Protein AF-A0A1D7TNN8-F1 (afdb_monomer_lite)

Secondary structure (DSSP, 8-state):
-EEEEE-S-HHHHHHHHHHHHHSSS--EEEEESSHHHHHHHGGGGGG-SEEEEE-SSTT--HHHHHHHHTT----EEEEE-TT--TTHHHHHHHTT-SEEEESS--HHHHHHHHHHHTT---TTEEESSSSEEEETTTTEEEETTEEEEPPHHHHHHHHHHHHHTTS-----

Sequence (172 aa):
MKVLFLEPDRALADTIDIFMNQLRLKMKMKKIQTEEEIFQEGSDLAVYSLFILNLKNPTDPAIMKFIRQSGSDAPILLILDKEVNTNILKTLYYLSYDDVIIKDFSPDEIAFRIYKLCHIWNDDVFCLSKEVCFDFKNALFIHQEEKTFLGKKEALFLKYLLAKSPHVVSFE

pLDDT: mean 88.7, std 8.06, range [54.59, 97.44]

InterPro domains:
  IPR001789 Signal transduction response regulator, receiver domain [PS50110] (2-118)

Radius of gyration: 18.33 Å; chains: 1; bounding box: 45×36×49 Å

Foldseek 3Di:
DEEEEADLDPVVVVVLQVVCCVDQDHYHYDYDHDLVVLVVCQLVLQVHQEYEDADPDLLDLPSVVRSVVSVHPHAYEYEAEPPDDPVCVVSNVVSPHVYYDYPPDDSVVVVVVVCVRSVVPDLQWDAPDPQWIGGLVQCWTGHNNDIDRDDNVRSVVVSVPSVQPPDDDDPD

Organism: NCBI:txid1193502

Structure (mmCIF, N/CA/C/O backbone):
data_AF-A0A1D7TNN8-F1
#
_entry.id   AF-A0A1D7TNN8-F1
#
loop_
_atom_site.group_PDB
_atom_site.id
_atom_site.type_symbol
_atom_site.label_atom_id
_atom_site.label_alt_id
_atom_site.label_comp_id
_atom_site.label_asym_id
_atom_site.label_entity_id
_atom_site.label_seq_id
_atom_site.pdbx_PDB_ins_code
_atom_site.Cartn_x
_atom_site.Cartn_y
_atom_site.Cartn_z
_atom_site.occupancy
_atom_site.B_iso_or_equiv
_atom_site.auth_seq_id
_atom_site.auth_comp_id
_atom_site.auth_asym_id
_atom_site.auth_atom_id
_atom_site.pdbx_PDB_model_num
ATOM 1 N N . MET A 1 1 ? -9.497 0.945 2.446 1.00 82.19 1 MET A N 1
ATOM 2 C CA . MET A 1 1 ? -8.386 1.798 1.953 1.00 82.19 1 MET A CA 1
ATOM 3 C C . MET A 1 1 ? -8.324 1.737 0.431 1.00 82.19 1 MET A C 1
ATOM 5 O O . MET A 1 1 ? -8.573 0.655 -0.083 1.00 82.19 1 MET A O 1
ATOM 9 N N . LYS A 1 2 ? -8.058 2.835 -0.295 1.00 91.19 2 LYS A N 1
ATOM 10 C CA . LYS A 1 2 ? -7.891 2.801 -1.765 1.00 91.19 2 LYS A CA 1
ATOM 11 C C . LYS A 1 2 ? -6.395 2.829 -2.085 1.00 91.19 2 LYS A C 1
ATOM 13 O O . LYS A 1 2 ? -5.700 3.708 -1.586 1.00 91.19 2 LYS A O 1
ATOM 18 N N . VAL A 1 3 ? -5.911 1.869 -2.862 1.00 93.81 3 VAL A N 1
ATOM 19 C CA . VAL A 1 3 ? -4.484 1.695 -3.177 1.00 93.81 3 VAL A CA 1
ATOM 20 C C . VAL A 1 3 ? -4.321 1.728 -4.685 1.00 93.81 3 VAL A C 1
ATOM 22 O O . VAL A 1 3 ? -5.086 1.058 -5.377 1.00 93.81 3 VAL A O 1
ATOM 25 N N . LEU A 1 4 ? -3.356 2.490 -5.188 1.00 96.50 4 LEU A N 1
ATOM 26 C CA . LEU A 1 4 ? -2.951 2.412 -6.589 1.00 96.50 4 LEU A CA 1
ATOM 27 C C . LEU A 1 4 ? -1.756 1.468 -6.685 1.00 96.50 4 LEU A C 1
ATOM 29 O O . LEU A 1 4 ? -0.775 1.640 -5.963 1.00 96.50 4 LEU A O 1
ATOM 33 N N . PHE A 1 5 ? -1.859 0.465 -7.550 1.00 97.25 5 PHE A N 1
ATOM 34 C CA . PHE A 1 5 ? -0.828 -0.541 -7.744 1.00 97.25 5 PHE A CA 1
ATOM 35 C C . PHE A 1 5 ? -0.409 -0.588 -9.211 1.00 97.25 5 PHE A C 1
ATOM 37 O O . PHE A 1 5 ? -1.163 -1.072 -10.053 1.00 97.25 5 PHE A O 1
ATOM 44 N N . LEU A 1 6 ? 0.784 -0.068 -9.497 1.00 97.12 6 LEU A N 1
ATOM 45 C CA . LEU A 1 6 ? 1.444 -0.199 -10.789 1.00 97.12 6 LEU A CA 1
ATOM 46 C C . LEU A 1 6 ? 2.294 -1.465 -10.789 1.00 97.12 6 LEU A C 1
ATOM 48 O O . LEU A 1 6 ? 3.326 -1.516 -10.122 1.00 97.12 6 LEU A O 1
ATOM 52 N N . GLU A 1 7 ? 1.866 -2.460 -11.557 1.00 96.44 7 GLU A N 1
ATOM 53 C CA . GLU A 1 7 ? 2.611 -3.696 -11.779 1.00 96.44 7 GLU A CA 1
ATOM 54 C C . GLU A 1 7 ? 2.357 -4.200 -13.209 1.00 96.44 7 GLU A C 1
ATOM 56 O O . GLU A 1 7 ? 1.225 -4.571 -13.538 1.00 96.44 7 GLU A O 1
ATOM 61 N N . PRO A 1 8 ? 3.392 -4.213 -14.072 1.00 95.19 8 PRO A N 1
ATOM 62 C CA . PRO A 1 8 ? 3.283 -4.756 -15.423 1.00 95.19 8 PRO A CA 1
ATOM 63 C C . PRO A 1 8 ? 2.890 -6.241 -15.459 1.00 95.19 8 PRO A C 1
ATOM 65 O O . PRO A 1 8 ? 2.192 -6.669 -16.383 1.00 95.19 8 PRO A O 1
ATOM 68 N N . ASP A 1 9 ? 3.312 -7.035 -14.467 1.00 95.38 9 ASP A N 1
ATOM 69 C CA . ASP A 1 9 ? 2.922 -8.442 -14.353 1.00 95.38 9 ASP A CA 1
ATOM 70 C C . ASP A 1 9 ? 1.505 -8.594 -13.772 1.00 95.38 9 ASP A C 1
ATOM 72 O O . ASP A 1 9 ? 1.274 -8.546 -12.561 1.00 95.38 9 ASP A O 1
ATOM 76 N N . ARG A 1 10 ? 0.538 -8.855 -14.657 1.00 95.00 10 ARG A N 1
ATOM 77 C CA . ARG A 1 10 ? -0.868 -9.068 -14.284 1.00 95.00 10 ARG A CA 1
ATOM 78 C C . ARG A 1 10 ? -1.064 -10.229 -13.312 1.00 95.00 10 ARG A C 1
ATOM 80 O O . ARG A 1 10 ? -1.908 -10.125 -12.428 1.00 95.00 10 ARG A O 1
ATOM 87 N N . ALA A 1 11 ? -0.316 -11.320 -13.467 1.00 95.19 11 ALA A N 1
ATOM 88 C CA . ALA A 1 11 ? -0.489 -12.501 -12.628 1.00 95.19 11 ALA A CA 1
ATOM 89 C C . ALA A 1 11 ? -0.043 -12.211 -11.191 1.00 95.19 11 ALA A C 1
ATOM 91 O O . ALA A 1 11 ? -0.744 -12.563 -10.237 1.00 95.19 11 ALA A O 1
ATOM 92 N N . LEU A 1 12 ? 1.080 -11.504 -11.035 1.00 94.44 12 LEU A N 1
ATOM 93 C CA . LEU A 1 12 ? 1.520 -11.006 -9.734 1.00 94.44 12 LEU A CA 1
ATOM 94 C C . LEU A 1 12 ? 0.507 -10.009 -9.160 1.00 94.44 12 LEU A C 1
ATOM 96 O O . LEU A 1 12 ? 0.105 -10.146 -8.004 1.00 94.44 12 LEU A O 1
ATOM 100 N N . ALA A 1 13 ? 0.046 -9.051 -9.970 1.00 95.56 13 ALA A N 1
ATOM 101 C CA . ALA A 1 13 ? -0.913 -8.039 -9.539 1.00 95.56 13 ALA A CA 1
ATOM 102 C C . ALA A 1 13 ? -2.220 -8.654 -9.008 1.00 95.56 13 ALA A C 1
ATOM 104 O O . ALA A 1 13 ? -2.713 -8.254 -7.953 1.00 95.56 13 ALA A O 1
ATOM 105 N N . ASP A 1 14 ? -2.755 -9.655 -9.710 1.00 95.25 14 ASP A N 1
ATOM 106 C CA . ASP A 1 14 ? -3.955 -10.390 -9.309 1.00 95.25 14 ASP A CA 1
ATOM 107 C C . ASP A 1 14 ? -3.718 -11.237 -8.055 1.00 95.25 14 ASP A C 1
ATOM 109 O O . ASP A 1 14 ? -4.564 -11.260 -7.162 1.00 95.25 14 ASP A O 1
ATOM 113 N N . THR A 1 15 ? -2.558 -11.889 -7.948 1.00 95.12 15 THR A N 1
ATOM 114 C CA . THR A 1 15 ? -2.198 -12.696 -6.772 1.00 95.12 15 THR A CA 1
ATOM 115 C C . THR A 1 15 ? -2.145 -11.842 -5.507 1.00 95.12 15 THR A C 1
ATOM 117 O O . THR A 1 15 ? -2.728 -12.214 -4.485 1.00 95.12 15 THR A O 1
ATOM 120 N N . ILE A 1 16 ? -1.496 -10.676 -5.578 1.00 94.38 16 ILE A N 1
ATOM 121 C CA . ILE A 1 16 ? -1.434 -9.735 -4.456 1.00 94.38 16 ILE A CA 1
ATOM 122 C C . ILE A 1 16 ? -2.826 -9.187 -4.137 1.00 94.38 16 ILE A C 1
ATOM 124 O O . ILE A 1 16 ? -3.214 -9.185 -2.977 1.00 94.38 16 ILE A O 1
ATOM 128 N N . ASP A 1 17 ? -3.618 -8.784 -5.131 1.00 93.75 17 ASP A N 1
ATOM 129 C CA . ASP A 1 17 ? -4.976 -8.269 -4.905 1.00 93.75 17 ASP A CA 1
ATOM 130 C C . ASP A 1 17 ? -5.890 -9.300 -4.220 1.00 93.75 17 ASP A C 1
ATOM 132 O O . ASP A 1 17 ? -6.572 -8.985 -3.240 1.00 93.75 17 ASP A O 1
ATOM 136 N N . ILE A 1 18 ? -5.852 -10.564 -4.656 1.00 91.88 18 ILE A N 1
ATOM 137 C CA . ILE A 1 18 ? -6.583 -11.661 -4.005 1.00 91.88 18 ILE A CA 1
ATOM 138 C C . ILE A 1 18 ? -6.125 -11.820 -2.554 1.00 91.88 18 ILE A C 1
ATOM 140 O O . ILE A 1 18 ? -6.963 -11.853 -1.649 1.00 91.88 18 ILE A O 1
ATOM 144 N N . PHE A 1 19 ? -4.813 -11.883 -2.321 1.00 90.56 19 PHE A N 1
ATOM 145 C CA . PHE A 1 19 ? -4.249 -12.042 -0.983 1.00 90.56 19 PHE A CA 1
ATOM 146 C C . PHE A 1 19 ? -4.640 -10.884 -0.055 1.00 90.56 19 PHE A C 1
ATOM 148 O O . PHE A 1 19 ? -5.183 -11.107 1.026 1.00 90.56 19 PHE A O 1
ATOM 155 N N . MET A 1 20 ? -4.466 -9.636 -0.495 1.00 86.69 20 MET A N 1
ATOM 156 C CA . MET A 1 20 ? -4.805 -8.450 0.296 1.00 86.69 20 MET A CA 1
ATOM 157 C C . MET A 1 20 ? -6.304 -8.388 0.625 1.00 86.69 20 MET A C 1
ATOM 159 O O . MET A 1 20 ? -6.677 -7.935 1.705 1.00 86.69 20 MET A O 1
ATOM 163 N N . ASN A 1 21 ? -7.179 -8.891 -0.252 1.00 84.19 21 ASN A N 1
ATOM 164 C CA . ASN A 1 21 ? -8.615 -8.982 0.023 1.00 84.19 21 ASN A CA 1
ATOM 165 C C . ASN A 1 21 ? -8.996 -10.104 1.004 1.00 84.19 21 ASN A C 1
ATOM 167 O O . ASN A 1 21 ? -10.067 -10.024 1.616 1.00 84.19 21 ASN A O 1
ATOM 171 N N . GLN A 1 22 ? -8.155 -11.126 1.184 1.00 83.19 22 GLN A N 1
ATOM 172 C CA . GLN A 1 22 ? -8.326 -12.144 2.232 1.00 83.19 22 GLN A CA 1
ATOM 173 C C . GLN A 1 22 ? -7.932 -11.614 3.613 1.00 83.19 22 GLN A C 1
ATOM 175 O O . GLN A 1 22 ? -8.447 -12.088 4.626 1.00 83.19 22 GLN A O 1
ATOM 180 N N . LEU A 1 23 ? -7.069 -10.598 3.660 1.00 77.88 23 LEU A N 1
ATOM 181 C CA . LEU A 1 23 ? -6.701 -9.943 4.903 1.00 77.88 23 LEU A CA 1
ATOM 182 C C . LEU A 1 23 ? -7.883 -9.190 5.520 1.00 77.88 23 LEU A C 1
ATOM 184 O O . LEU A 1 23 ? -8.895 -8.852 4.893 1.00 77.88 23 LEU A O 1
ATOM 188 N N . ARG A 1 24 ? -7.728 -8.923 6.815 1.00 68.75 24 ARG A N 1
ATOM 189 C CA . ARG A 1 24 ? -8.746 -8.274 7.633 1.00 68.75 24 ARG A CA 1
ATOM 190 C C . ARG A 1 24 ? -9.086 -6.868 7.137 1.00 68.75 24 ARG A C 1
ATOM 192 O O . ARG A 1 24 ? -10.253 -6.479 7.107 1.00 68.75 24 ARG A O 1
ATOM 199 N N . LEU A 1 25 ? -8.068 -6.114 6.727 1.00 70.31 25 LEU A N 1
ATOM 200 C CA . LEU A 1 25 ? -8.255 -4.782 6.178 1.00 70.31 25 LEU A CA 1
ATOM 201 C C . LEU A 1 25 ? -8.643 -4.871 4.702 1.00 70.31 25 LEU A C 1
ATOM 203 O O . LEU A 1 25 ? -7.826 -5.211 3.853 1.00 70.31 25 LEU A O 1
ATOM 207 N N . LYS A 1 26 ? -9.876 -4.476 4.380 1.00 74.94 26 LYS A N 1
ATOM 208 C CA . LYS A 1 26 ? -10.328 -4.416 2.987 1.00 74.94 26 LYS A CA 1
ATOM 209 C C . LYS A 1 26 ? -9.650 -3.264 2.240 1.00 74.94 26 LYS A C 1
ATOM 211 O O . LYS A 1 26 ? -9.846 -2.075 2.543 1.00 74.94 26 LYS A O 1
ATOM 216 N N . MET A 1 27 ? -8.862 -3.627 1.234 1.00 82.25 27 MET A N 1
ATOM 217 C CA . MET A 1 27 ? -8.190 -2.704 0.329 1.00 82.25 27 MET A CA 1
ATOM 218 C C . MET A 1 27 ? -8.854 -2.757 -1.044 1.00 82.25 27 MET A C 1
ATOM 220 O O . MET A 1 27 ? -9.038 -3.820 -1.617 1.00 82.25 27 MET A O 1
ATOM 224 N N . LYS A 1 28 ? -9.227 -1.596 -1.577 1.00 89.00 28 LYS A N 1
ATOM 225 C CA . LYS A 1 28 ? -9.665 -1.449 -2.963 1.00 89.00 28 LYS A CA 1
ATOM 226 C C . LYS A 1 28 ? -8.429 -1.132 -3.793 1.00 89.00 28 LYS A C 1
ATOM 228 O O . LYS A 1 28 ? -7.974 0.014 -3.770 1.00 89.00 28 LYS A O 1
ATOM 233 N N . MET A 1 29 ? -7.881 -2.135 -4.469 1.00 92.50 29 MET A N 1
ATOM 234 C CA . MET A 1 29 ? -6.710 -1.965 -5.324 1.00 92.50 29 MET A CA 1
ATOM 235 C C . MET A 1 29 ? -7.139 -1.543 -6.731 1.00 92.50 29 MET A C 1
ATOM 237 O O . MET A 1 29 ? -7.894 -2.235 -7.411 1.00 92.50 29 MET A O 1
ATOM 241 N N . LYS A 1 30 ? -6.657 -0.385 -7.171 1.00 95.00 30 LYS A N 1
ATOM 242 C CA . LYS A 1 30 ? -6.670 0.026 -8.571 1.00 95.00 30 LYS A CA 1
ATOM 243 C C . LYS A 1 30 ? -5.364 -0.467 -9.186 1.00 95.00 30 LYS A C 1
ATOM 245 O O . LYS A 1 30 ? -4.314 0.125 -8.955 1.00 95.00 30 LYS A O 1
ATOM 250 N N . LYS A 1 31 ? -5.446 -1.569 -9.924 1.00 95.69 31 LYS A N 1
ATOM 251 C CA . LYS A 1 31 ? -4.318 -2.137 -10.667 1.00 95.69 31 LYS A CA 1
ATOM 252 C C . LYS A 1 31 ? -4.170 -1.401 -11.994 1.00 95.69 31 LYS A C 1
ATOM 254 O O . LYS A 1 31 ? -5.154 -1.286 -12.726 1.00 95.69 31 LYS A O 1
ATOM 259 N N . ILE A 1 32 ? -2.966 -0.933 -12.281 1.00 95.88 32 ILE A N 1
ATOM 260 C CA . ILE A 1 32 ? -2.561 -0.352 -13.563 1.00 95.88 32 ILE A CA 1
ATOM 261 C C . ILE A 1 32 ? -1.286 -1.054 -14.031 1.00 95.88 32 ILE A C 1
ATOM 263 O O . ILE A 1 32 ? -0.548 -1.615 -13.219 1.00 95.88 32 ILE A O 1
ATOM 267 N N . GLN A 1 33 ? -1.036 -1.058 -15.334 1.00 94.81 33 GLN A N 1
ATOM 268 C CA . GLN A 1 33 ? 0.080 -1.803 -15.927 1.00 94.81 33 GLN A CA 1
ATOM 269 C C . GLN A 1 33 ? 1.152 -0.891 -16.491 1.00 94.81 33 GLN A C 1
ATOM 271 O O . GLN A 1 33 ? 2.298 -1.316 -16.636 1.00 94.81 33 GLN A O 1
ATOM 276 N N . THR A 1 34 ? 0.789 0.346 -16.826 1.00 94.81 34 THR A N 1
ATOM 277 C CA . THR A 1 34 ? 1.724 1.296 -17.413 1.00 94.81 34 THR A CA 1
ATOM 278 C C . THR A 1 34 ? 1.766 2.610 -16.643 1.00 94.81 34 THR A C 1
ATOM 280 O O . THR A 1 34 ? 0.808 3.026 -15.993 1.00 94.81 34 THR A O 1
ATOM 283 N N . GLU A 1 35 ? 2.921 3.268 -16.696 1.00 94.19 35 GLU A N 1
ATOM 284 C CA . GLU A 1 35 ? 3.154 4.549 -16.026 1.00 94.19 35 GLU A CA 1
ATOM 285 C C . GLU A 1 35 ? 2.274 5.661 -16.617 1.00 94.19 35 GLU A C 1
ATOM 287 O O . GLU A 1 35 ? 1.855 6.568 -15.902 1.00 94.19 35 GLU A O 1
ATOM 292 N N . GLU A 1 36 ? 1.925 5.562 -17.905 1.00 93.12 36 GLU A N 1
ATOM 293 C CA . GLU A 1 36 ? 1.030 6.493 -18.596 1.00 93.12 36 GLU A CA 1
ATOM 294 C C . GLU A 1 36 ? -0.360 6.550 -17.947 1.00 93.12 36 GLU A C 1
ATOM 296 O O . GLU A 1 36 ? -0.969 7.620 -17.898 1.00 93.12 36 GLU A O 1
ATOM 301 N N . GLU A 1 37 ? -0.842 5.431 -17.396 1.00 93.12 37 GLU A N 1
ATOM 302 C CA . GLU A 1 37 ? -2.121 5.370 -16.683 1.00 93.12 37 GLU A CA 1
ATOM 303 C C . GLU A 1 37 ? -2.110 6.229 -15.407 1.00 93.12 37 GLU A C 1
ATOM 305 O O . GLU A 1 37 ? -3.144 6.790 -15.050 1.00 93.12 37 GLU A O 1
ATOM 310 N N . ILE A 1 38 ? -0.953 6.424 -14.753 1.00 91.81 38 ILE A N 1
ATOM 311 C CA . ILE A 1 38 ? -0.841 7.320 -13.584 1.00 91.81 38 ILE A CA 1
ATOM 312 C C . ILE A 1 38 ? -1.156 8.757 -13.994 1.00 91.81 38 ILE A C 1
ATOM 314 O O . ILE A 1 38 ? -1.912 9.448 -13.313 1.00 91.81 38 ILE A O 1
ATOM 318 N N . PHE A 1 39 ? -0.605 9.207 -15.123 1.00 89.69 39 PHE A N 1
ATOM 319 C CA . PHE A 1 39 ? -0.827 10.565 -15.617 1.00 89.69 39 PHE A CA 1
ATOM 320 C C . PHE A 1 39 ? -2.281 10.804 -16.039 1.00 89.69 39 PHE A C 1
ATOM 322 O O . PHE A 1 39 ? -2.770 11.929 -15.939 1.00 89.69 39 PHE A O 1
ATOM 329 N N . GLN A 1 40 ? -2.987 9.750 -16.459 1.00 88.62 40 GLN A N 1
ATOM 330 C CA . GLN A 1 40 ? -4.405 9.809 -16.822 1.00 88.62 40 GLN A CA 1
ATOM 331 C C . GLN A 1 40 ? -5.338 9.922 -15.607 1.00 88.62 40 GLN A C 1
ATOM 333 O O . GLN A 1 40 ? -6.424 10.480 -15.744 1.00 88.62 40 GLN A O 1
ATOM 338 N N . GLU A 1 41 ? -4.926 9.454 -14.423 1.00 84.31 41 GLU A N 1
ATOM 339 C CA . GLU A 1 41 ? -5.707 9.615 -13.183 1.00 84.31 41 GLU A CA 1
ATOM 340 C C . GLU A 1 41 ? -5.772 11.090 -12.725 1.00 84.31 41 GLU A C 1
ATOM 342 O O . GLU A 1 41 ? -6.703 11.486 -12.023 1.00 84.31 41 GLU A O 1
ATOM 347 N N . GLY A 1 42 ? -4.825 11.936 -13.152 1.00 73.50 42 GLY A N 1
ATOM 348 C CA . GLY A 1 42 ? -4.898 13.391 -12.989 1.00 73.50 42 GLY A CA 1
ATOM 349 C C . GLY A 1 42 ? -5.086 13.855 -11.537 1.00 73.50 42 GLY A C 1
ATOM 350 O O . GLY A 1 42 ? -4.304 13.512 -10.650 1.00 73.50 42 GLY A O 1
ATOM 351 N N . SER A 1 43 ? -6.118 14.669 -11.286 1.00 67.81 43 SER A N 1
ATOM 352 C CA . SER A 1 43 ? -6.427 15.226 -9.957 1.00 67.81 43 SER A CA 1
ATOM 353 C C . SER A 1 43 ? -6.980 14.206 -8.957 1.00 67.81 43 SER A C 1
ATOM 355 O O . SER A 1 43 ? -7.009 14.489 -7.760 1.00 67.81 43 SER A O 1
ATOM 357 N N . ASP A 1 44 ? -7.392 13.018 -9.407 1.00 80.00 44 ASP A N 1
ATOM 358 C CA . ASP A 1 44 ? -7.970 11.998 -8.526 1.00 80.00 44 ASP A CA 1
ATOM 359 C C . ASP A 1 44 ? -6.908 11.249 -7.712 1.00 80.00 44 ASP A C 1
ATOM 361 O O . ASP A 1 44 ? -7.240 10.489 -6.804 1.00 80.00 44 ASP A O 1
ATOM 365 N N . LEU A 1 45 ? -5.619 11.499 -7.953 1.00 87.50 45 LEU A N 1
ATOM 366 C CA . LEU A 1 45 ? -4.528 10.858 -7.219 1.00 87.50 45 LEU A CA 1
ATOM 367 C C . LEU A 1 45 ? -4.570 11.111 -5.698 1.00 87.50 45 LEU A C 1
ATOM 369 O O . LEU A 1 45 ? -4.126 10.265 -4.920 1.00 87.50 45 LEU A O 1
ATOM 373 N N . ALA A 1 46 ? -5.158 12.223 -5.246 1.00 86.44 46 ALA A N 1
ATOM 374 C CA . ALA A 1 46 ? -5.318 12.530 -3.821 1.00 86.44 46 ALA A CA 1
ATOM 375 C C . ALA A 1 46 ? -6.294 11.586 -3.082 1.00 86.44 46 ALA A C 1
ATOM 377 O O . ALA A 1 46 ? -6.343 11.577 -1.851 1.00 86.44 46 ALA A O 1
ATOM 378 N N . VAL A 1 47 ? -7.083 10.774 -3.801 1.00 88.75 47 VAL A N 1
ATOM 379 C CA . VAL A 1 47 ? -8.022 9.818 -3.183 1.00 88.75 47 VAL A CA 1
ATOM 380 C C . VAL A 1 47 ? -7.353 8.513 -2.737 1.00 88.75 47 VAL A C 1
ATOM 382 O O . VAL A 1 47 ? -7.970 7.730 -2.006 1.00 88.75 47 VAL A O 1
ATOM 385 N N . TYR A 1 48 ? -6.124 8.247 -3.188 1.00 92.19 48 TYR A N 1
ATOM 386 C CA . TYR A 1 48 ? -5.371 7.051 -2.822 1.00 92.19 48 TYR A CA 1
ATOM 387 C C . TYR A 1 48 ? -4.658 7.245 -1.484 1.00 92.19 48 TYR A C 1
ATOM 389 O O . TYR A 1 48 ? -4.136 8.310 -1.179 1.00 92.19 48 TYR A O 1
ATOM 397 N N . SER A 1 49 ? -4.648 6.194 -0.669 1.00 91.12 49 SER A N 1
ATOM 398 C CA . SER A 1 49 ? -3.996 6.180 0.648 1.00 91.12 49 SER A CA 1
ATOM 399 C C . SER A 1 49 ? -2.602 5.551 0.615 1.00 91.12 49 SER A C 1
ATOM 401 O O . SER A 1 49 ? -1.912 5.560 1.628 1.00 91.12 49 SER A O 1
ATOM 403 N N . LEU A 1 50 ? -2.219 4.960 -0.518 1.00 94.69 50 LEU A N 1
ATOM 404 C CA . LEU A 1 50 ? -0.931 4.319 -0.754 1.00 94.69 50 LEU A CA 1
ATOM 405 C C . LEU A 1 50 ? -0.724 4.158 -2.263 1.00 94.69 50 LEU A C 1
ATOM 407 O O . LEU A 1 50 ? -1.659 3.783 -2.981 1.00 94.69 50 LEU A O 1
ATOM 411 N N . PHE A 1 51 ? 0.516 4.356 -2.699 1.00 96.94 51 PHE A N 1
ATOM 412 C CA . PHE A 1 51 ? 0.993 3.992 -4.028 1.00 96.94 51 PHE A CA 1
ATOM 413 C C . PHE A 1 51 ? 1.988 2.842 -3.917 1.00 96.94 51 PHE A C 1
ATOM 415 O O . PHE A 1 51 ? 2.930 2.913 -3.134 1.00 96.94 51 PHE A O 1
ATOM 422 N N . ILE A 1 52 ? 1.787 1.795 -4.707 1.00 97.44 52 ILE A N 1
ATOM 423 C CA . ILE A 1 52 ? 2.737 0.695 -4.869 1.00 97.44 52 ILE A CA 1
ATOM 424 C C . ILE A 1 52 ? 3.208 0.745 -6.317 1.00 97.44 52 ILE A C 1
ATOM 426 O O . ILE A 1 52 ? 2.390 0.587 -7.224 1.00 97.44 52 ILE A O 1
ATOM 430 N N . LEU A 1 53 ? 4.491 1.018 -6.538 1.00 97.31 53 LEU A N 1
ATOM 431 C CA . LEU A 1 53 ? 5.012 1.351 -7.861 1.00 97.31 53 LEU A CA 1
ATOM 432 C C . LEU A 1 53 ? 6.116 0.388 -8.291 1.00 97.31 53 LEU A C 1
ATOM 434 O O . LEU A 1 53 ? 7.188 0.383 -7.695 1.00 97.31 53 LEU A O 1
ATOM 438 N N . ASN A 1 54 ? 5.882 -0.372 -9.359 1.00 96.25 54 ASN A N 1
ATOM 439 C CA . ASN A 1 54 ? 6.928 -1.040 -10.127 1.00 96.25 54 ASN A CA 1
ATOM 440 C C . ASN A 1 54 ? 7.284 -0.173 -11.351 1.00 96.25 54 ASN A C 1
ATOM 442 O O . ASN A 1 54 ? 6.592 -0.207 -12.369 1.00 96.25 54 ASN A O 1
ATOM 446 N N . LEU A 1 55 ? 8.317 0.662 -11.208 1.00 94.88 55 LEU A N 1
ATOM 447 C CA . LEU A 1 55 ? 8.743 1.636 -12.220 1.00 94.88 55 LEU A CA 1
ATOM 448 C C . LEU A 1 55 ? 9.793 1.045 -13.161 1.00 94.88 55 LEU A C 1
ATOM 450 O O . LEU A 1 55 ? 10.749 0.419 -12.707 1.00 94.88 55 LEU A O 1
ATOM 454 N N . LYS A 1 56 ? 9.702 1.361 -14.458 1.00 92.69 56 LYS A N 1
ATOM 455 C CA . LYS A 1 56 ? 10.740 1.017 -15.446 1.00 92.69 56 LYS A CA 1
ATOM 456 C C . LYS A 1 56 ? 12.069 1.690 -15.113 1.00 92.69 56 LYS A C 1
ATOM 458 O O . LYS A 1 56 ? 13.129 1.091 -15.275 1.00 92.69 56 LYS A O 1
ATOM 463 N N . ASN A 1 57 ? 12.012 2.944 -14.660 1.00 92.00 57 ASN A N 1
ATOM 464 C CA . ASN A 1 57 ? 13.168 3.674 -14.156 1.00 92.00 57 ASN A CA 1
ATOM 465 C C . ASN A 1 57 ? 12.888 4.203 -12.739 1.00 92.00 57 ASN A C 1
ATOM 467 O O . ASN A 1 57 ? 12.382 5.314 -12.587 1.00 92.00 57 ASN A O 1
ATOM 471 N N . PRO A 1 58 ? 13.265 3.459 -11.684 1.00 91.94 58 PRO A N 1
ATOM 472 C CA . PRO A 1 58 ? 12.993 3.862 -10.304 1.00 91.94 58 PRO A CA 1
ATOM 473 C C . PRO A 1 58 ? 13.751 5.132 -9.875 1.00 91.94 58 PRO A C 1
ATOM 475 O O . PRO A 1 58 ? 13.412 5.745 -8.862 1.00 91.94 58 PRO A O 1
ATOM 478 N N . THR A 1 59 ? 14.777 5.542 -10.631 1.00 92.19 59 THR A N 1
ATOM 479 C CA . THR A 1 59 ? 15.551 6.763 -10.352 1.00 92.19 59 THR A CA 1
ATOM 480 C C . THR A 1 59 ? 14.972 8.025 -10.986 1.00 92.19 59 THR A C 1
ATOM 482 O O . THR A 1 59 ? 15.472 9.116 -10.713 1.00 92.19 59 THR A O 1
ATOM 485 N N . ASP A 1 60 ? 13.936 7.903 -11.819 1.00 92.88 60 ASP A N 1
ATOM 486 C CA . ASP A 1 60 ? 13.277 9.059 -12.417 1.00 92.88 60 ASP A CA 1
ATOM 487 C C . ASP A 1 60 ? 12.296 9.701 -11.415 1.00 92.88 60 ASP A C 1
ATOM 489 O O . ASP A 1 60 ? 11.321 9.065 -11.006 1.00 92.88 60 ASP A O 1
ATOM 493 N N . PRO A 1 61 ? 12.502 10.969 -11.009 1.00 91.75 61 PRO A N 1
ATOM 494 C CA . PRO A 1 61 ? 11.601 11.644 -10.082 1.00 91.75 61 PRO A CA 1
ATOM 495 C C . PRO A 1 61 ? 10.261 12.063 -10.706 1.00 91.75 61 PRO A C 1
ATOM 497 O O . PRO A 1 61 ? 9.426 12.602 -9.979 1.00 91.75 61 PRO A O 1
ATOM 500 N N . ALA A 1 62 ? 10.048 11.913 -12.019 1.00 92.88 62 ALA A N 1
ATOM 501 C CA . ALA A 1 62 ? 8.887 12.466 -12.720 1.00 92.88 62 ALA A CA 1
ATOM 502 C C . ALA A 1 62 ? 7.548 12.015 -12.117 1.00 92.88 62 ALA A C 1
ATOM 504 O O . ALA A 1 62 ? 6.709 12.855 -11.788 1.00 92.88 62 ALA A O 1
ATOM 505 N N . ILE A 1 63 ? 7.374 10.709 -11.902 1.00 92.75 63 ILE A N 1
ATOM 506 C CA . ILE A 1 63 ? 6.129 10.142 -11.359 1.00 92.75 63 ILE A CA 1
ATOM 507 C C . ILE A 1 63 ? 5.913 10.578 -9.913 1.00 92.75 63 ILE A C 1
ATOM 509 O O . ILE A 1 63 ? 4.817 11.001 -9.551 1.00 92.75 63 ILE A O 1
ATOM 513 N N . MET A 1 64 ? 6.962 10.548 -9.091 1.00 91.69 64 MET A N 1
ATOM 514 C CA . MET A 1 64 ? 6.866 10.994 -7.702 1.00 91.69 64 MET A CA 1
ATOM 515 C C . MET A 1 64 ? 6.473 12.474 -7.624 1.00 91.69 64 MET A C 1
ATOM 517 O O . MET A 1 64 ? 5.562 12.839 -6.882 1.00 91.69 64 MET A O 1
ATOM 521 N N . LYS A 1 65 ? 7.124 13.331 -8.420 1.00 91.94 65 LYS A N 1
ATOM 522 C CA . LYS A 1 65 ? 6.787 14.757 -8.493 1.00 91.94 65 LYS A CA 1
ATOM 523 C C . LYS A 1 65 ? 5.349 14.961 -8.940 1.00 91.94 65 LYS A C 1
ATOM 525 O O . LYS A 1 65 ? 4.669 15.785 -8.343 1.00 91.94 65 LYS A O 1
ATOM 530 N N . PHE A 1 66 ? 4.887 14.205 -9.931 1.00 92.75 66 PHE A N 1
ATOM 531 C CA . PHE A 1 66 ? 3.512 14.279 -10.409 1.00 92.75 66 PHE A CA 1
ATOM 532 C C . PHE A 1 66 ? 2.497 13.922 -9.309 1.00 92.75 66 PHE A C 1
ATOM 534 O O . PHE A 1 66 ? 1.578 14.700 -9.058 1.00 92.75 66 PHE A O 1
ATOM 541 N N . ILE A 1 67 ? 2.716 12.823 -8.575 1.00 92.62 67 ILE A N 1
ATOM 542 C CA . ILE A 1 67 ? 1.866 12.410 -7.442 1.00 92.62 67 ILE A CA 1
ATOM 543 C C . ILE A 1 67 ? 1.849 13.473 -6.331 1.00 92.62 67 ILE A C 1
ATOM 545 O O . ILE A 1 67 ? 0.803 13.776 -5.761 1.00 92.62 67 ILE A O 1
ATOM 549 N N . ARG A 1 68 ? 2.998 14.072 -6.003 1.00 91.12 68 ARG A N 1
ATOM 550 C CA . ARG A 1 68 ? 3.057 15.122 -4.972 1.00 91.12 68 ARG A CA 1
ATOM 551 C C . ARG A 1 68 ? 2.410 16.427 -5.449 1.00 91.12 68 ARG A C 1
ATOM 553 O O . ARG A 1 68 ? 1.709 17.080 -4.683 1.00 91.12 68 ARG A O 1
ATOM 560 N N . GLN A 1 69 ? 2.580 16.792 -6.721 1.00 90.88 69 GLN A N 1
ATOM 561 C CA . GLN A 1 69 ? 1.959 17.978 -7.325 1.00 90.88 69 GLN A CA 1
ATOM 562 C C . GLN A 1 69 ? 0.434 17.877 -7.422 1.00 90.88 69 GLN A C 1
ATOM 564 O O . GLN A 1 69 ? -0.236 18.906 -7.386 1.00 90.88 69 GLN A O 1
ATOM 569 N N . SER A 1 70 ? -0.129 16.667 -7.480 1.00 87.19 70 SER A N 1
ATOM 570 C CA . SER A 1 70 ? -1.578 16.460 -7.404 1.00 87.19 70 SER A CA 1
ATOM 571 C C . SER A 1 70 ? -2.146 16.629 -5.983 1.00 87.19 70 SER A C 1
ATOM 573 O O . SER A 1 70 ? -3.322 16.344 -5.765 1.00 87.19 70 SER A O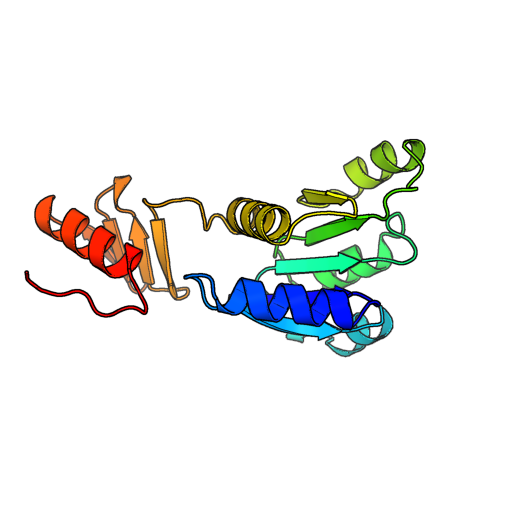 1
ATOM 575 N N . GLY A 1 71 ? -1.328 17.038 -5.003 1.00 83.06 71 GLY A N 1
ATOM 576 C CA . GLY A 1 71 ? -1.735 17.243 -3.610 1.00 83.06 71 GLY A CA 1
ATOM 577 C C . GLY A 1 7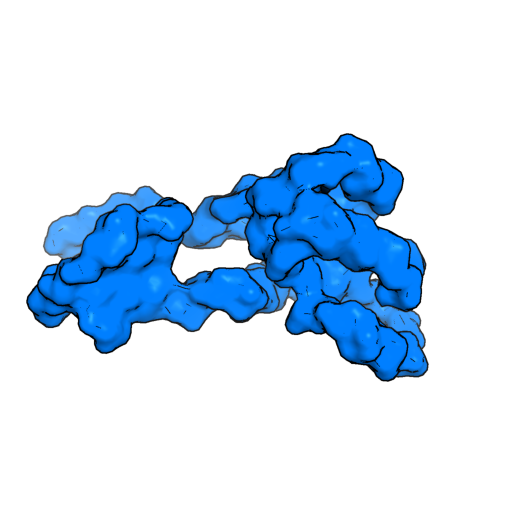1 ? -1.822 15.960 -2.779 1.00 83.06 71 GLY A C 1
ATOM 578 O O . GLY A 1 71 ? -2.503 15.949 -1.757 1.00 83.0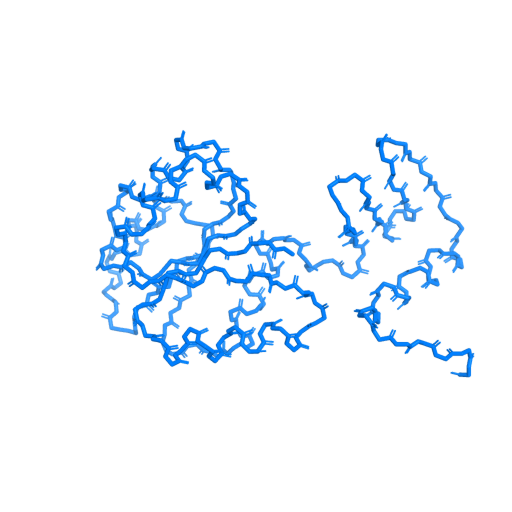6 71 GLY A O 1
ATOM 579 N N . SER A 1 72 ? -1.189 14.866 -3.222 1.00 87.38 72 SER A N 1
ATOM 580 C CA . SER A 1 72 ? -1.201 13.595 -2.494 1.00 87.38 72 SER A CA 1
ATOM 581 C C . SER A 1 72 ? 0.032 13.430 -1.608 1.00 87.38 72 SER A C 1
ATOM 583 O O . SER A 1 72 ? 1.146 13.273 -2.110 1.00 87.38 72 SER A O 1
ATOM 585 N N . ASP A 1 73 ? -0.183 13.358 -0.296 1.00 88.56 73 ASP A N 1
ATOM 586 C CA . ASP A 1 73 ? 0.858 13.071 0.706 1.00 88.56 73 ASP A CA 1
ATOM 587 C C . ASP A 1 73 ? 0.934 11.581 1.080 1.00 88.56 73 ASP A C 1
ATOM 589 O O . ASP A 1 73 ? 1.615 11.199 2.029 1.00 88.56 73 ASP A O 1
ATOM 593 N N . ALA A 1 74 ? 0.218 10.714 0.359 1.00 90.88 74 ALA A N 1
ATOM 594 C CA . ALA A 1 74 ? 0.186 9.294 0.681 1.00 90.88 74 ALA A CA 1
ATOM 595 C C . ALA A 1 74 ? 1.557 8.618 0.468 1.00 90.88 74 ALA A C 1
ATOM 597 O O . ALA A 1 74 ? 2.296 8.997 -0.455 1.00 90.88 74 ALA A O 1
ATOM 598 N N . PRO A 1 75 ? 1.889 7.596 1.279 1.00 94.62 75 PRO A N 1
ATOM 599 C CA . PRO A 1 75 ? 3.151 6.879 1.163 1.00 94.62 75 PRO A CA 1
ATOM 600 C C . PRO A 1 75 ? 3.306 6.198 -0.201 1.00 94.62 75 PRO A C 1
ATOM 602 O O . PRO A 1 75 ? 2.324 5.786 -0.831 1.00 94.62 75 PRO A O 1
ATOM 605 N N . ILE A 1 76 ? 4.554 6.062 -0.641 1.00 96.06 76 ILE A N 1
ATOM 606 C CA . ILE A 1 76 ? 4.959 5.383 -1.869 1.00 96.06 76 ILE A CA 1
ATOM 607 C C . ILE A 1 76 ? 5.872 4.205 -1.506 1.00 96.06 76 ILE A C 1
ATOM 609 O O . ILE A 1 76 ? 6.985 4.392 -1.015 1.00 96.06 76 ILE A O 1
ATOM 613 N N . LEU A 1 77 ? 5.398 2.991 -1.788 1.00 97.38 77 LEU A N 1
ATOM 614 C CA . LEU A 1 77 ? 6.169 1.753 -1.743 1.00 97.38 77 LEU A CA 1
ATOM 615 C C . LEU A 1 77 ? 6.724 1.455 -3.137 1.00 97.38 77 LEU A C 1
ATOM 617 O O . LEU A 1 77 ? 5.961 1.212 -4.074 1.00 97.38 77 LEU A O 1
ATOM 621 N N . LEU A 1 78 ? 8.045 1.442 -3.273 1.00 97.00 78 LEU A N 1
ATOM 622 C CA . LEU A 1 78 ? 8.712 1.121 -4.531 1.00 97.00 78 LEU A CA 1
ATOM 623 C C . LEU A 1 78 ? 9.016 -0.379 -4.620 1.00 97.00 78 LEU A C 1
ATOM 625 O O . LEU A 1 78 ? 9.617 -0.947 -3.710 1.00 97.00 78 LEU A O 1
ATOM 629 N N . ILE A 1 79 ? 8.648 -1.004 -5.735 1.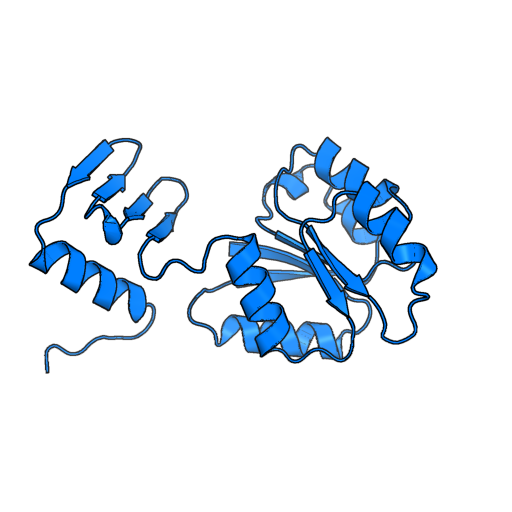00 96.31 79 ILE A N 1
ATOM 630 C CA . ILE A 1 79 ? 9.034 -2.371 -6.084 1.00 96.31 79 ILE A CA 1
ATOM 631 C C . ILE A 1 79 ? 10.267 -2.322 -6.984 1.00 96.31 79 ILE A C 1
ATOM 633 O O . ILE A 1 79 ? 10.306 -1.576 -7.961 1.00 96.31 79 ILE A O 1
ATOM 637 N N . LEU A 1 80 ? 11.260 -3.142 -6.659 1.00 94.69 80 LEU A N 1
ATOM 638 C CA . LEU A 1 80 ? 12.480 -3.324 -7.432 1.00 94.69 80 LEU A CA 1
ATOM 639 C C . LEU A 1 80 ? 12.623 -4.777 -7.878 1.00 94.69 80 LEU A C 1
ATOM 641 O O . LEU A 1 80 ? 12.297 -5.701 -7.131 1.00 94.69 80 LEU A O 1
ATOM 645 N N . ASP A 1 81 ? 13.179 -4.985 -9.066 1.00 91.50 81 ASP A N 1
ATOM 646 C CA . ASP A 1 81 ? 13.566 -6.319 -9.518 1.00 91.50 81 ASP A CA 1
ATOM 647 C C . ASP A 1 81 ? 14.806 -6.831 -8.773 1.00 91.50 81 ASP A C 1
ATOM 649 O O . ASP A 1 81 ? 15.651 -6.065 -8.299 1.00 91.50 81 ASP A O 1
ATOM 653 N N . LYS A 1 82 ? 14.940 -8.158 -8.704 1.00 86.69 82 LYS A N 1
ATOM 654 C CA . LYS A 1 82 ? 16.021 -8.850 -7.986 1.00 86.69 82 LYS A CA 1
ATOM 655 C C . LYS A 1 82 ? 17.423 -8.462 -8.454 1.00 86.69 82 LYS A C 1
ATOM 657 O O . LYS A 1 82 ? 18.365 -8.462 -7.668 1.00 86.69 82 LYS A O 1
ATOM 662 N N . GLU A 1 83 ? 17.558 -8.153 -9.740 1.00 83.81 83 GLU A N 1
ATOM 663 C CA . GLU A 1 83 ? 18.833 -7.846 -10.397 1.00 83.81 83 GLU A CA 1
ATOM 664 C C . GLU A 1 83 ? 19.212 -6.359 -10.320 1.00 83.81 83 GLU A C 1
ATOM 666 O O . GLU A 1 83 ? 20.139 -5.906 -10.996 1.00 83.81 83 GLU A O 1
ATOM 671 N N . VAL A 1 84 ? 18.513 -5.573 -9.495 1.00 82.50 84 VAL A N 1
ATOM 672 C CA . VAL A 1 84 ? 18.807 -4.151 -9.343 1.00 82.50 84 VAL A CA 1
ATOM 673 C C . VAL A 1 84 ? 20.241 -3.917 -8.861 1.00 82.50 84 VAL A C 1
ATOM 675 O O . VAL A 1 84 ? 20.702 -4.440 -7.847 1.00 82.50 84 VAL A O 1
ATOM 678 N N . ASN A 1 85 ? 20.938 -3.038 -9.581 1.00 82.50 85 ASN A N 1
ATOM 679 C CA . ASN A 1 85 ? 22.281 -2.606 -9.232 1.00 82.50 85 ASN A CA 1
ATOM 680 C C . ASN A 1 85 ? 22.269 -1.789 -7.930 1.00 82.50 85 ASN A C 1
ATOM 682 O O . ASN A 1 85 ? 21.655 -0.725 -7.862 1.00 82.50 85 ASN A O 1
ATOM 686 N N . THR A 1 86 ? 23.031 -2.220 -6.925 1.00 80.75 86 THR A N 1
ATOM 687 C CA . THR A 1 86 ? 23.131 -1.558 -5.613 1.00 80.75 86 THR A CA 1
ATOM 688 C C . THR A 1 86 ? 23.543 -0.086 -5.683 1.00 80.75 86 THR A C 1
ATOM 690 O O . THR A 1 86 ? 23.250 0.680 -4.767 1.00 80.75 86 THR A O 1
ATOM 693 N N . ASN A 1 87 ? 24.179 0.346 -6.774 1.00 84.88 87 ASN A N 1
ATOM 694 C CA . ASN A 1 87 ? 24.563 1.740 -6.984 1.00 84.88 87 ASN A CA 1
ATOM 695 C C . ASN A 1 87 ? 23.358 2.690 -7.042 1.00 84.88 87 ASN A C 1
ATOM 697 O O . ASN A 1 87 ? 23.505 3.866 -6.705 1.00 84.88 87 ASN A O 1
ATOM 701 N N . ILE A 1 88 ? 22.166 2.206 -7.419 1.00 88.94 88 ILE A N 1
ATOM 702 C CA . ILE A 1 88 ? 20.971 3.057 -7.476 1.00 88.94 88 ILE A CA 1
ATOM 703 C C . ILE A 1 88 ? 20.390 3.338 -6.088 1.00 88.94 88 ILE A C 1
ATOM 705 O O . ILE A 1 88 ? 19.712 4.346 -5.919 1.00 88.94 88 ILE A O 1
ATOM 709 N N . LEU A 1 89 ? 20.685 2.507 -5.080 1.00 86.00 89 LEU A N 1
ATOM 710 C CA . LEU A 1 89 ? 20.091 2.609 -3.739 1.00 86.00 89 LEU A CA 1
ATOM 711 C C . LEU A 1 89 ? 20.351 3.972 -3.091 1.00 86.00 89 LEU A C 1
ATOM 713 O O . LEU A 1 89 ? 19.468 4.531 -2.446 1.00 86.00 89 LEU A O 1
ATOM 717 N N . LYS A 1 90 ? 21.541 4.544 -3.315 1.00 88.44 90 LYS A N 1
ATOM 718 C CA . LYS A 1 90 ? 21.876 5.889 -2.834 1.00 88.44 90 LYS A CA 1
ATOM 719 C C . LYS A 1 90 ? 20.968 6.948 -3.464 1.00 88.44 90 LYS A C 1
ATOM 721 O O . LYS A 1 90 ? 20.502 7.840 -2.767 1.00 88.44 90 LYS A O 1
ATOM 726 N N . THR A 1 91 ? 20.708 6.847 -4.763 1.00 90.56 91 THR A N 1
ATOM 727 C CA . THR A 1 91 ? 19.802 7.759 -5.471 1.00 90.56 91 THR A CA 1
ATOM 728 C C . THR A 1 91 ? 18.370 7.592 -4.977 1.00 90.56 91 THR A C 1
ATOM 730 O O . THR A 1 91 ? 17.727 8.587 -4.663 1.00 90.56 91 THR A O 1
ATOM 733 N N . LEU A 1 92 ? 17.897 6.350 -4.835 1.00 91.25 92 LEU A N 1
ATOM 734 C CA . LEU A 1 92 ? 16.552 6.059 -4.328 1.00 91.25 92 LEU A CA 1
ATOM 735 C C . LEU A 1 92 ? 16.336 6.613 -2.916 1.00 91.25 92 LEU A C 1
ATOM 737 O O . LEU A 1 92 ? 15.279 7.172 -2.642 1.00 91.25 92 LEU A O 1
ATOM 741 N N . TYR A 1 93 ? 17.351 6.537 -2.050 1.00 87.19 93 TYR A N 1
ATOM 742 C CA . TYR A 1 93 ? 17.303 7.143 -0.720 1.00 87.19 93 TYR A CA 1
ATOM 743 C C . TYR A 1 93 ? 17.052 8.659 -0.779 1.00 87.19 93 TYR A C 1
ATOM 745 O O . TYR A 1 93 ? 16.219 9.173 -0.041 1.00 87.19 93 TYR A O 1
ATOM 753 N N . TYR A 1 94 ? 17.721 9.383 -1.683 1.00 89.75 94 TYR A N 1
ATOM 754 C CA . TYR A 1 94 ? 17.518 10.832 -1.837 1.00 89.75 94 TYR A CA 1
ATOM 755 C C . TYR A 1 94 ? 16.214 11.211 -2.538 1.00 89.75 94 TYR A C 1
ATOM 757 O O . TYR A 1 94 ? 15.764 12.348 -2.404 1.00 89.75 94 TYR A O 1
ATOM 765 N N . LEU A 1 95 ? 15.613 10.281 -3.278 1.00 89.56 95 LEU A N 1
ATOM 766 C CA . LEU A 1 95 ? 14.270 10.452 -3.822 1.00 89.56 95 LEU A CA 1
ATOM 767 C C . LEU A 1 95 ? 13.188 10.296 -2.748 1.00 89.56 95 LEU A C 1
ATOM 769 O O . LEU A 1 95 ? 12.037 10.586 -3.035 1.00 89.56 95 LEU A O 1
ATOM 773 N N . SER A 1 96 ? 13.538 9.919 -1.513 1.00 85.75 96 SER A N 1
ATOM 774 C CA . SER A 1 96 ? 12.618 9.898 -0.371 1.00 85.75 96 SER A CA 1
ATOM 775 C C . SER A 1 96 ? 11.366 9.045 -0.610 1.00 85.75 96 SER A C 1
ATOM 777 O O 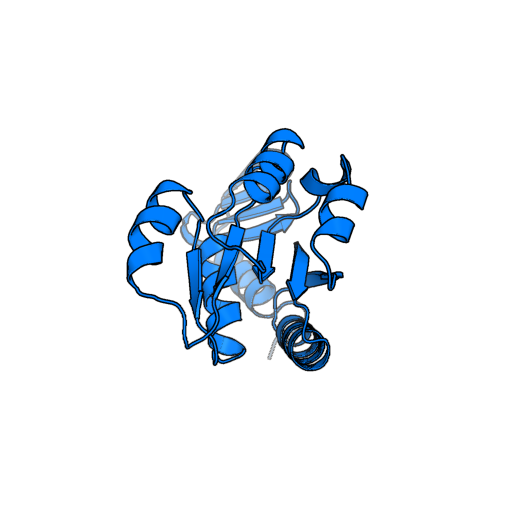. SER A 1 96 ? 10.266 9.431 -0.217 1.00 85.75 96 SER A O 1
ATOM 779 N N . TYR A 1 97 ? 11.526 7.887 -1.259 1.00 91.81 97 TYR A N 1
ATOM 780 C CA . TYR A 1 97 ? 10.507 6.838 -1.208 1.00 91.81 97 TYR A CA 1
ATOM 781 C C . TYR A 1 97 ? 10.303 6.397 0.244 1.00 91.81 97 TYR A C 1
ATOM 783 O O . TYR A 1 97 ? 11.271 6.285 1.000 1.00 91.81 97 TYR A O 1
ATOM 791 N N . ASP A 1 98 ? 9.056 6.133 0.629 1.00 94.38 98 ASP A N 1
ATOM 792 C CA . ASP A 1 98 ? 8.726 5.802 2.014 1.00 94.38 98 ASP A CA 1
ATOM 793 C C . ASP A 1 98 ? 9.202 4.391 2.396 1.00 94.38 98 ASP A C 1
ATOM 795 O O . ASP A 1 98 ? 9.622 4.158 3.531 1.00 94.38 98 ASP A O 1
ATOM 799 N N . ASP A 1 99 ? 9.165 3.447 1.450 1.00 94.94 99 ASP A N 1
ATOM 800 C CA . ASP A 1 99 ? 9.805 2.138 1.591 1.00 94.94 99 ASP A CA 1
ATOM 801 C C . ASP A 1 99 ? 10.113 1.505 0.222 1.00 94.94 99 ASP A C 1
ATOM 803 O O . ASP A 1 99 ? 9.602 1.925 -0.820 1.00 94.94 99 ASP A O 1
ATOM 807 N N . VAL A 1 100 ? 10.948 0.467 0.235 1.00 94.62 100 VAL A N 1
ATOM 808 C CA . VAL A 1 100 ? 11.371 -0.298 -0.939 1.00 94.62 100 VAL A CA 1
ATOM 809 C C . VAL A 1 100 ? 11.248 -1.797 -0.653 1.00 94.62 100 VAL A C 1
ATOM 811 O O . VAL A 1 100 ? 11.661 -2.274 0.407 1.00 94.62 100 VAL A O 1
ATOM 814 N N . ILE A 1 101 ? 10.719 -2.550 -1.618 1.00 95.38 101 ILE A N 1
ATOM 815 C CA . ILE A 1 101 ? 10.630 -4.015 -1.600 1.00 95.38 101 ILE A CA 1
ATOM 816 C C . ILE A 1 101 ? 11.264 -4.594 -2.871 1.00 95.38 101 ILE A C 1
ATOM 818 O O . ILE A 1 101 ? 11.133 -4.022 -3.951 1.00 95.38 101 ILE A O 1
ATOM 822 N N . ILE A 1 102 ? 11.984 -5.710 -2.748 1.00 94.56 102 ILE A N 1
ATOM 823 C CA . ILE A 1 102 ? 12.742 -6.324 -3.849 1.00 94.56 102 ILE A CA 1
ATOM 824 C C . ILE A 1 102 ? 12.109 -7.674 -4.198 1.00 94.56 102 ILE A C 1
ATOM 826 O O . ILE A 1 102 ? 11.812 -8.459 -3.301 1.00 94.56 102 ILE A O 1
ATOM 830 N N . LYS A 1 103 ? 11.907 -7.957 -5.489 1.00 94.25 103 LYS A N 1
ATOM 831 C CA . LYS A 1 103 ? 11.429 -9.262 -5.970 1.00 94.25 103 LYS A CA 1
ATOM 832 C C . LYS A 1 103 ? 12.493 -10.358 -5.782 1.00 94.25 103 LYS A C 1
ATOM 834 O O . LYS A 1 103 ? 13.688 -10.100 -5.878 1.00 94.25 103 LYS A O 1
ATOM 839 N N . ASP A 1 104 ? 12.133 -11.615 -5.539 1.00 93.69 104 ASP A N 1
ATOM 840 C CA . ASP A 1 104 ? 10.781 -12.162 -5.375 1.00 93.69 104 ASP A CA 1
ATOM 841 C C . ASP A 1 104 ? 10.354 -12.074 -3.904 1.00 93.69 104 ASP A C 1
ATOM 843 O O . ASP A 1 104 ? 10.879 -12.796 -3.056 1.00 93.69 104 ASP A O 1
ATOM 847 N N . PHE A 1 105 ? 9.411 -11.186 -3.595 1.00 94.94 105 PHE A N 1
ATOM 848 C CA . PHE A 1 105 ? 8.860 -11.040 -2.249 1.00 94.94 105 PHE A CA 1
ATOM 849 C C . PHE A 1 105 ? 7.642 -11.947 -2.059 1.00 94.94 105 PHE A C 1
ATOM 851 O O . PHE A 1 105 ? 6.924 -12.265 -3.011 1.00 94.94 105 PHE A O 1
ATOM 858 N N . SER A 1 106 ? 7.369 -12.343 -0.816 1.00 94.44 106 SER A N 1
ATOM 859 C CA . SER A 1 106 ? 6.131 -13.055 -0.497 1.00 94.44 106 SER A CA 1
ATOM 860 C C . SER A 1 106 ? 4.941 -12.086 -0.384 1.00 94.44 106 SER A C 1
ATOM 862 O O . SER A 1 106 ? 5.129 -10.910 -0.051 1.00 94.44 106 SER A O 1
ATOM 864 N N . PRO A 1 107 ? 3.694 -12.555 -0.594 1.00 93.00 107 PRO A N 1
ATOM 865 C CA . PRO A 1 107 ? 2.502 -11.748 -0.327 1.00 93.00 107 PRO A CA 1
ATOM 866 C C . PRO A 1 107 ? 2.436 -11.220 1.118 1.00 93.00 107 PRO A C 1
ATOM 868 O O . PRO A 1 107 ? 2.003 -10.091 1.349 1.00 93.00 107 PRO A O 1
ATOM 871 N N . ASP A 1 108 ? 2.927 -11.995 2.090 1.00 91.19 108 ASP A N 1
ATOM 872 C CA . ASP A 1 108 ? 3.029 -11.558 3.485 1.00 91.19 108 ASP A CA 1
ATOM 873 C C . ASP A 1 108 ? 3.980 -10.368 3.659 1.00 91.19 108 ASP A C 1
ATOM 875 O O . ASP A 1 108 ? 3.659 -9.420 4.378 1.00 91.19 108 ASP A O 1
ATOM 879 N N . GLU A 1 109 ? 5.138 -10.379 2.989 1.00 94.38 109 GLU A N 1
ATOM 880 C CA . GLU A 1 109 ? 6.118 -9.298 3.107 1.00 94.38 109 GLU A CA 1
ATOM 881 C C . GLU A 1 109 ? 5.525 -7.966 2.646 1.00 94.38 109 GLU A C 1
ATOM 883 O O . GLU A 1 109 ? 5.576 -6.979 3.387 1.00 94.38 109 GLU A O 1
ATOM 888 N N . ILE A 1 110 ? 4.912 -7.933 1.458 1.00 94.12 110 ILE A N 1
ATOM 889 C CA . ILE A 1 110 ? 4.303 -6.702 0.950 1.00 94.12 110 ILE A CA 1
ATOM 890 C C . ILE A 1 110 ? 3.152 -6.240 1.851 1.00 94.12 110 ILE A C 1
ATOM 892 O O . ILE A 1 110 ? 3.044 -5.047 2.134 1.00 94.12 110 ILE A O 1
ATOM 896 N N . ALA A 1 111 ? 2.349 -7.156 2.398 1.00 90.69 111 ALA A N 1
ATOM 897 C CA . ALA A 1 111 ? 1.287 -6.799 3.334 1.00 90.69 111 ALA A CA 1
ATOM 898 C C . ALA A 1 111 ? 1.827 -6.130 4.606 1.00 90.69 111 ALA A C 1
ATOM 900 O O . ALA A 1 111 ? 1.311 -5.095 5.033 1.00 90.69 111 ALA A O 1
ATOM 901 N N . PHE A 1 112 ? 2.896 -6.669 5.192 1.00 88.56 112 PHE A N 1
ATOM 902 C CA . PHE A 1 112 ? 3.526 -6.092 6.379 1.00 88.56 112 PHE A CA 1
ATOM 903 C C . PHE A 1 112 ? 4.172 -4.730 6.108 1.00 88.56 112 PHE A C 1
ATOM 905 O O . PHE A 1 112 ? 4.047 -3.818 6.930 1.00 88.56 112 PHE A O 1
ATOM 912 N N . ARG A 1 113 ? 4.789 -4.547 4.936 1.00 92.25 113 ARG A N 1
ATOM 913 C CA . ARG A 1 113 ? 5.314 -3.246 4.484 1.00 92.25 113 ARG A CA 1
ATOM 914 C C . ARG A 1 113 ? 4.200 -2.208 4.383 1.00 92.25 113 ARG A C 1
ATOM 916 O O . ARG A 1 113 ? 4.319 -1.122 4.946 1.00 92.25 113 ARG A O 1
ATOM 923 N N . ILE A 1 114 ? 3.084 -2.574 3.753 1.00 90.31 114 ILE A N 1
ATOM 924 C CA . ILE A 1 114 ? 1.891 -1.723 3.645 1.00 90.31 114 ILE A CA 1
ATOM 925 C C . ILE A 1 114 ? 1.358 -1.362 5.029 1.00 90.31 114 ILE A C 1
ATOM 927 O O . ILE A 1 114 ? 1.040 -0.203 5.294 1.00 90.31 114 ILE A O 1
ATOM 931 N N . TYR A 1 115 ? 1.275 -2.334 5.935 1.00 86.06 115 TYR A N 1
ATOM 932 C CA . TYR A 1 115 ? 0.766 -2.070 7.269 1.00 86.06 115 TYR A CA 1
ATOM 933 C C . TYR A 1 115 ? 1.640 -1.116 8.074 1.00 86.06 115 TYR A C 1
ATOM 935 O O . TYR A 1 115 ? 1.114 -0.255 8.781 1.00 86.06 115 TYR A O 1
ATOM 943 N N . LYS A 1 116 ? 2.960 -1.237 7.944 1.00 85.75 116 LYS A N 1
ATOM 944 C CA . LYS A 1 116 ? 3.906 -0.302 8.544 1.00 85.75 116 LYS A CA 1
ATOM 945 C C . LYS A 1 116 ? 3.752 1.103 7.951 1.00 85.75 116 LYS A C 1
ATOM 947 O O . LYS A 1 116 ? 3.621 2.056 8.715 1.00 85.75 116 LYS A O 1
ATOM 952 N N . LEU A 1 117 ? 3.728 1.217 6.621 1.00 88.50 117 LEU A N 1
ATOM 953 C CA . LEU A 1 117 ? 3.628 2.488 5.890 1.00 88.50 117 LEU A CA 1
ATOM 954 C C . LEU A 1 117 ? 2.341 3.253 6.189 1.00 88.50 117 LEU A C 1
ATOM 956 O O . LEU A 1 117 ? 2.360 4.460 6.397 1.00 88.50 117 LEU A O 1
ATOM 960 N N . CYS A 1 118 ? 1.217 2.548 6.231 1.00 83.12 118 CYS A N 1
ATOM 961 C CA . CYS A 1 118 ? -0.084 3.156 6.478 1.00 83.12 118 CYS A CA 1
ATOM 962 C C . CYS A 1 118 ? -0.456 3.176 7.970 1.00 83.12 118 CYS A C 1
ATOM 964 O O . CYS A 1 118 ? -1.616 3.416 8.296 1.00 83.12 118 CYS A O 1
ATOM 966 N N . HIS A 1 119 ? 0.489 2.874 8.872 1.00 74.75 119 HIS A N 1
ATOM 967 C CA . HIS A 1 119 ? 0.267 2.787 10.322 1.00 74.75 119 HIS A CA 1
ATOM 968 C C . HIS A 1 119 ? -0.922 1.896 10.729 1.00 74.75 119 HIS A C 1
ATOM 970 O O . HIS A 1 119 ? -1.570 2.113 11.749 1.00 74.75 119 HIS A O 1
ATOM 976 N N . ILE A 1 120 ? -1.185 0.851 9.944 1.00 71.25 120 ILE A N 1
ATOM 977 C CA . ILE A 1 120 ? -2.206 -0.171 10.218 1.00 71.25 120 ILE A CA 1
ATOM 978 C C . ILE A 1 120 ? -1.720 -1.110 11.341 1.00 71.25 120 ILE A C 1
ATOM 980 O O . ILE A 1 120 ? -2.508 -1.801 11.979 1.00 71.25 120 ILE A O 1
ATOM 984 N N . TRP A 1 121 ? -0.414 -1.098 11.624 1.00 55.81 121 TRP A N 1
ATOM 985 C CA . TRP A 1 121 ? 0.270 -1.844 12.684 1.00 55.81 121 TRP A CA 1
ATOM 986 C C . TRP A 1 121 ? 0.162 -1.243 14.085 1.00 55.81 121 TRP A C 1
ATOM 988 O O . TRP A 1 121 ? 1.107 -1.278 14.868 1.00 55.81 121 TRP A O 1
ATOM 998 N N . ASN A 1 122 ? -1.014 -0.756 14.445 1.00 54.59 122 ASN A N 1
ATOM 999 C CA . ASN A 1 122 ? -1.353 -0.679 15.851 1.00 54.59 122 ASN A CA 1
ATOM 1000 C C . ASN A 1 122 ? -2.628 -1.484 16.065 1.00 54.59 122 ASN A C 1
ATOM 1002 O O . ASN A 1 122 ? -3.725 -1.002 15.806 1.00 54.59 122 ASN A O 1
ATOM 1006 N N . ASP A 1 123 ? -2.485 -2.658 16.689 1.00 59.31 123 ASP A N 1
ATOM 1007 C CA . ASP A 1 123 ? -3.575 -3.321 17.428 1.00 59.31 123 ASP A CA 1
ATOM 1008 C C . ASP A 1 123 ? -4.171 -2.419 18.519 1.00 59.31 123 ASP A C 1
ATOM 1010 O O . ASP A 1 123 ? -5.091 -2.814 19.238 1.00 59.31 123 ASP A O 1
ATOM 1014 N N . ASP A 1 124 ? -3.615 -1.224 18.671 1.00 74.81 124 ASP A N 1
ATOM 1015 C CA . ASP A 1 124 ? -4.065 -0.217 19.584 1.00 74.81 124 ASP A CA 1
ATOM 1016 C C . ASP A 1 124 ? -4.702 0.997 18.902 1.00 74.81 124 ASP A C 1
ATOM 1018 O O . ASP A 1 124 ? -5.278 1.793 19.617 1.00 74.81 124 ASP A O 1
ATOM 1022 N N . VAL A 1 125 ? -4.649 1.172 17.573 1.00 82.06 125 VAL A N 1
ATOM 1023 C CA . VAL A 1 125 ? -5.293 2.311 16.891 1.00 82.06 125 VAL A CA 1
ATOM 1024 C C . VAL A 1 125 ? -6.057 1.834 15.660 1.00 82.06 125 VAL A C 1
ATOM 1026 O O . VAL A 1 125 ? -5.482 1.391 14.673 1.00 82.06 125 VAL A O 1
ATOM 1029 N N . PHE A 1 126 ? -7.376 1.961 15.705 1.00 82.31 126 PHE A N 1
ATOM 1030 C CA . PHE A 1 126 ? -8.302 1.476 14.693 1.00 82.31 126 PHE A CA 1
ATOM 1031 C C . PHE A 1 126 ? -9.076 2.645 14.088 1.00 82.31 126 PHE A C 1
ATOM 1033 O O . PHE A 1 126 ? -10.010 3.155 14.703 1.00 82.31 126 PHE A O 1
ATOM 1040 N N . CYS A 1 127 ? -8.731 3.056 12.870 1.00 81.69 127 CYS A N 1
ATOM 1041 C CA . CYS A 1 127 ? -9.503 4.059 12.136 1.00 81.69 127 CYS A CA 1
ATOM 1042 C C . CYS A 1 127 ? -10.536 3.392 11.220 1.00 81.69 127 CYS A C 1
ATOM 1044 O O . CYS A 1 127 ? -10.193 2.700 10.262 1.00 81.69 127 CYS A O 1
ATOM 1046 N N . LEU A 1 128 ? -11.813 3.595 11.547 1.00 79.19 128 LEU A N 1
ATOM 1047 C CA . LEU A 1 128 ? -12.975 3.103 10.803 1.00 79.19 128 LEU A CA 1
ATOM 1048 C C . LEU A 1 128 ? -13.294 4.001 9.597 1.00 79.19 128 LEU A C 1
ATOM 1050 O O . LEU A 1 128 ? -13.753 3.520 8.562 1.00 79.19 128 LEU A O 1
ATOM 1054 N N . SER A 1 129 ? -13.032 5.302 9.723 1.00 75.31 129 SER A N 1
ATOM 1055 C CA . SER A 1 129 ? -13.132 6.302 8.656 1.00 75.31 129 SER A CA 1
ATOM 1056 C C . SER A 1 129 ? -12.153 7.455 8.930 1.00 75.31 129 SER A C 1
ATOM 1058 O O . SER A 1 129 ? -11.392 7.400 9.893 1.00 75.31 129 SER A O 1
ATOM 1060 N N . LYS A 1 130 ? -12.163 8.509 8.099 1.00 69.44 130 LYS A N 1
ATOM 1061 C CA . LYS A 1 130 ? -11.356 9.721 8.344 1.00 69.44 130 LYS A CA 1
ATOM 1062 C C . LYS A 1 130 ? -11.741 10.448 9.637 1.00 69.44 130 LYS A C 1
ATOM 1064 O O . LYS A 1 130 ? -10.900 11.104 10.232 1.00 69.44 130 LYS A O 1
ATOM 1069 N N . GLU A 1 131 ? -12.999 10.331 10.050 1.00 83.75 131 GLU A N 1
ATOM 1070 C CA . GLU A 1 131 ? -13.552 11.047 11.205 1.00 83.75 131 GLU A CA 1
ATOM 1071 C C . GLU A 1 131 ? -13.721 10.141 12.424 1.00 83.75 131 GLU A C 1
ATOM 1073 O O . GLU A 1 131 ? -14.064 10.640 13.491 1.00 83.75 131 GLU A O 1
ATOM 1078 N N . VAL A 1 132 ? -13.509 8.827 12.271 1.00 86.38 132 VAL A N 1
ATOM 1079 C CA . VAL A 1 132 ? -13.773 7.830 13.310 1.00 86.38 132 VAL A CA 1
ATOM 1080 C C . VAL A 1 132 ? -12.544 6.972 13.553 1.00 86.38 132 VAL A C 1
ATOM 1082 O O . VAL A 1 132 ? -12.206 6.114 12.732 1.00 86.38 132 VAL A O 1
ATOM 1085 N N . CYS A 1 133 ? -11.914 7.165 14.707 1.00 88.31 133 CYS A N 1
ATOM 1086 C CA . CYS A 1 133 ? -10.737 6.413 15.125 1.00 88.31 133 CYS A CA 1
ATOM 1087 C C . CYS A 1 133 ? -10.832 5.996 16.589 1.00 88.31 133 CYS A C 1
ATOM 1089 O O . CYS A 1 133 ? -11.376 6.707 17.426 1.00 88.31 133 CYS A O 1
ATOM 1091 N N . PHE A 1 134 ? -10.260 4.846 16.910 1.00 91.50 134 PHE A N 1
ATOM 1092 C CA . PHE A 1 134 ? -10.194 4.321 18.261 1.00 91.50 134 PHE A CA 1
ATOM 1093 C C . PHE A 1 134 ? -8.752 4.009 18.635 1.00 91.50 134 PHE A C 1
ATOM 1095 O O . PHE A 1 134 ? -8.174 3.082 18.087 1.00 91.50 134 PHE A O 1
ATOM 1102 N N . ASP A 1 135 ? -8.201 4.747 19.588 1.00 89.06 135 ASP A N 1
ATOM 1103 C CA . ASP A 1 135 ? -6.914 4.496 20.223 1.00 89.06 135 ASP A CA 1
ATOM 1104 C C . ASP A 1 135 ? -7.124 3.722 21.538 1.00 89.06 135 ASP A C 1
ATOM 1106 O O . ASP A 1 135 ? -7.364 4.292 22.600 1.00 89.06 135 ASP A O 1
ATOM 1110 N N . PHE A 1 136 ? -7.050 2.396 21.478 1.00 90.00 136 PHE A N 1
ATOM 1111 C CA . PHE A 1 136 ? -7.091 1.493 22.625 1.00 90.00 136 PHE A CA 1
ATOM 1112 C C . PHE A 1 136 ? -5.996 1.774 23.656 1.00 90.00 136 PHE A C 1
ATOM 1114 O O . PHE A 1 136 ? -6.269 1.645 24.850 1.00 90.00 136 PHE A O 1
ATOM 1121 N N . LYS A 1 137 ? -4.784 2.172 23.242 1.00 86.75 137 LYS A N 1
ATOM 1122 C CA . LYS A 1 137 ? -3.680 2.432 24.183 1.00 86.75 137 LYS A CA 1
ATOM 1123 C C . LYS A 1 137 ? -4.034 3.573 25.131 1.00 86.75 137 LYS A C 1
ATOM 1125 O O . LYS A 1 137 ? -3.746 3.490 26.323 1.00 86.75 137 LYS A O 1
ATOM 1130 N N . ASN A 1 138 ? -4.695 4.600 24.606 1.00 90.50 138 ASN A N 1
ATOM 1131 C CA . ASN A 1 138 ? -5.183 5.739 25.378 1.00 90.50 138 ASN A CA 1
ATOM 1132 C C . ASN A 1 138 ? -6.654 5.601 25.811 1.00 90.50 138 ASN A C 1
ATOM 1134 O O . ASN A 1 138 ? -7.200 6.530 26.405 1.00 90.50 138 ASN A O 1
ATOM 1138 N N . ALA A 1 139 ? -7.287 4.457 25.522 1.00 93.56 139 ALA A N 1
ATOM 1139 C CA . ALA A 1 139 ? -8.720 4.222 25.677 1.00 93.56 139 ALA A CA 1
ATOM 1140 C C . ALA A 1 139 ? -9.567 5.384 25.125 1.00 93.56 139 ALA A C 1
ATOM 1142 O O . ALA A 1 139 ? -10.527 5.816 25.754 1.00 93.56 139 ALA A O 1
ATOM 1143 N N . LEU A 1 140 ? -9.187 5.917 23.965 1.00 94.69 140 LEU A N 1
ATOM 1144 C CA . LEU A 1 140 ? -9.741 7.129 23.383 1.00 94.69 140 LEU A CA 1
ATOM 1145 C C . LEU A 1 140 ? -10.462 6.808 22.076 1.00 94.69 140 LEU A C 1
ATOM 1147 O O . LEU A 1 140 ? -9.860 6.337 21.116 1.00 94.69 140 LEU A O 1
ATOM 1151 N N . PHE A 1 141 ? -11.751 7.103 22.022 1.00 95.00 141 PHE A N 1
ATOM 1152 C CA . PHE A 1 141 ? -12.549 7.081 20.807 1.00 95.00 141 PHE A CA 1
ATOM 1153 C C . PHE A 1 141 ? -12.699 8.506 20.270 1.00 95.00 141 PHE A C 1
ATOM 1155 O O . PHE A 1 141 ? -12.946 9.435 21.038 1.00 95.00 141 PHE A O 1
ATOM 1162 N N . ILE A 1 142 ? -12.520 8.684 18.966 1.00 93.38 142 ILE A N 1
ATOM 1163 C CA . ILE A 1 142 ? -12.601 9.968 18.272 1.00 93.38 142 ILE A CA 1
ATOM 1164 C C . ILE A 1 142 ? -13.698 9.864 17.220 1.00 93.38 142 ILE A C 1
ATOM 1166 O O . ILE A 1 142 ? -13.649 8.955 16.391 1.00 93.38 142 ILE A O 1
ATOM 1170 N N . HIS A 1 143 ? -14.654 10.790 17.247 1.00 93.00 143 HIS A N 1
ATOM 1171 C CA . HIS A 1 143 ? -15.713 10.923 16.249 1.00 93.00 143 HIS A CA 1
ATOM 1172 C C . HIS A 1 143 ? -15.925 12.405 15.932 1.00 93.00 143 HIS A C 1
ATOM 1174 O O . HIS A 1 143 ? -16.306 13.156 16.820 1.00 93.00 143 HIS A O 1
ATOM 1180 N N . GLN A 1 144 ? -15.689 12.832 14.687 1.00 89.81 144 GLN A N 1
ATOM 1181 C CA . GLN A 1 144 ? -15.885 14.234 14.263 1.00 89.81 144 GLN A CA 1
ATOM 1182 C C . GLN A 1 144 ? -15.171 15.241 15.182 1.00 89.81 144 GLN A C 1
ATOM 1184 O O . GLN A 1 144 ? -15.757 16.214 15.640 1.00 89.81 144 GLN A O 1
ATOM 1189 N N . GLU A 1 145 ? -13.898 14.964 15.484 1.00 85.88 145 GLU A N 1
ATOM 1190 C CA . GLU A 1 145 ? -13.046 15.729 16.413 1.00 85.88 145 GLU A CA 1
ATOM 1191 C C . GLU A 1 145 ? -13.432 15.641 17.903 1.00 85.88 145 GLU A C 1
ATOM 1193 O O . GLU A 1 145 ? -12.615 15.987 18.763 1.00 85.88 145 GLU A O 1
ATOM 1198 N N . GLU A 1 146 ? -14.603 15.096 18.242 1.00 93.62 146 GLU A N 1
ATOM 1199 C CA . GLU A 1 146 ? -14.982 14.831 19.627 1.00 93.62 146 GLU A CA 1
ATOM 1200 C C . GLU A 1 146 ? -14.212 13.639 20.193 1.00 93.62 146 GLU A C 1
ATOM 1202 O O . GLU A 1 146 ? -14.057 12.597 19.555 1.00 93.62 146 GLU A O 1
ATOM 1207 N N . LYS A 1 147 ? -13.724 13.806 21.424 1.00 95.69 147 LYS A N 1
ATOM 1208 C CA . LYS A 1 147 ? -12.874 12.849 22.134 1.00 95.69 147 LYS A CA 1
ATOM 1209 C C . LYS A 1 147 ? -13.641 12.229 23.295 1.00 95.69 147 LYS A C 1
ATOM 1211 O O . LYS A 1 147 ? -13.984 12.922 24.250 1.00 95.69 147 LYS A O 1
ATOM 1216 N N . THR A 1 148 ? -13.850 10.919 23.249 1.00 96.88 148 THR A N 1
ATOM 1217 C CA . THR A 1 148 ? -14.521 10.148 24.301 1.00 96.88 148 THR A CA 1
ATOM 1218 C C . THR A 1 148 ? -13.560 9.135 24.905 1.00 96.88 148 THR A C 1
ATOM 1220 O O . THR A 1 148 ? -13.046 8.263 24.208 1.00 96.88 148 THR A O 1
ATOM 1223 N N . PHE A 1 149 ? -13.327 9.216 26.213 1.00 96.88 149 PHE A N 1
ATOM 1224 C CA . PHE A 1 149 ? -12.571 8.190 26.928 1.00 96.88 149 PHE A CA 1
ATOM 1225 C C . PHE A 1 149 ? -13.478 7.010 27.277 1.00 96.88 149 PHE A C 1
ATOM 1227 O O . PHE A 1 149 ? -14.570 7.196 27.809 1.00 96.88 149 PHE A O 1
ATOM 1234 N N . LEU A 1 150 ? -13.008 5.802 26.995 1.00 96.69 150 LEU A N 1
ATOM 1235 C CA . LEU A 1 150 ? -13.698 4.551 27.269 1.00 96.69 150 LEU A CA 1
ATOM 1236 C C . LEU A 1 150 ? -13.197 3.932 28.575 1.00 96.69 150 LEU A C 1
ATOM 1238 O O . LEU A 1 150 ? -12.015 4.002 28.924 1.00 96.69 150 LEU A O 1
ATOM 1242 N N . GLY A 1 151 ? -14.086 3.245 29.284 1.00 96.25 151 GLY A N 1
ATOM 1243 C CA . GLY A 1 151 ? -13.706 2.368 30.380 1.00 96.25 151 GLY A CA 1
ATOM 1244 C C . GLY A 1 151 ? -12.855 1.193 29.887 1.00 96.25 151 GLY A C 1
ATOM 1245 O O . GLY A 1 151 ? -12.953 0.752 28.744 1.00 96.25 151 GLY A O 1
ATOM 1246 N N . LYS A 1 152 ? -12.041 0.604 30.773 1.00 92.44 152 LYS A N 1
ATOM 1247 C CA . LYS A 1 152 ? -11.123 -0.499 30.410 1.00 92.44 152 LYS A CA 1
ATOM 1248 C C . LYS A 1 152 ? -11.818 -1.674 29.710 1.00 92.44 152 LYS A C 1
ATOM 1250 O O . LYS A 1 152 ? -11.285 -2.214 28.747 1.00 92.44 152 LYS A O 1
ATOM 1255 N N . LYS A 1 153 ? -12.996 -2.080 30.201 1.00 96.00 153 LYS A N 1
ATOM 1256 C CA . LYS A 1 153 ? -13.775 -3.180 29.607 1.00 96.00 153 LYS A CA 1
ATOM 1257 C C . LYS A 1 153 ? -14.357 -2.797 28.246 1.00 96.00 153 LYS A C 1
ATOM 1259 O O . LYS A 1 153 ? -14.336 -3.622 27.344 1.00 96.00 153 LYS A O 1
ATOM 1264 N N . GLU A 1 154 ? -14.825 -1.561 28.097 1.00 96.69 154 GLU A N 1
ATOM 1265 C CA . GLU A 1 154 ? -15.367 -1.037 26.838 1.00 96.69 154 GLU A CA 1
ATOM 1266 C C . GLU A 1 154 ? -14.275 -0.965 25.772 1.00 96.69 154 GLU A C 1
ATOM 1268 O O . GLU A 1 154 ? -14.454 -1.483 24.676 1.00 96.69 154 GLU A O 1
ATOM 1273 N N . ALA A 1 155 ? -13.106 -0.421 26.124 1.00 94.44 155 ALA A N 1
ATOM 1274 C CA . ALA A 1 155 ? -11.947 -0.366 25.243 1.00 94.44 155 ALA A CA 1
ATOM 1275 C C . ALA A 1 155 ? -11.491 -1.772 24.818 1.00 94.44 155 ALA A C 1
ATOM 1277 O O . ALA A 1 155 ? -11.228 -2.005 23.641 1.00 94.44 155 ALA A O 1
ATOM 1278 N N . LEU A 1 156 ? -11.431 -2.727 25.755 1.00 92.50 156 LEU A N 1
ATOM 1279 C CA . LEU A 1 156 ? -11.046 -4.110 25.457 1.00 92.50 156 LEU A CA 1
ATOM 1280 C C . LEU A 1 156 ? -12.057 -4.805 24.544 1.00 92.50 156 LEU A C 1
ATOM 1282 O O . LEU A 1 156 ? -11.663 -5.459 23.580 1.00 92.50 156 LEU A O 1
ATOM 1286 N N . PHE A 1 157 ? -13.347 -4.642 24.829 1.00 93.12 157 PHE A N 1
ATOM 1287 C CA . PHE A 1 157 ? -14.414 -5.203 24.011 1.00 93.12 157 PHE A CA 1
ATOM 1288 C C . PHE A 1 157 ? -14.395 -4.612 22.599 1.00 93.12 157 PHE A C 1
ATOM 1290 O O . PHE A 1 157 ? -14.405 -5.354 21.619 1.00 93.12 157 PHE A O 1
ATOM 1297 N N . LEU A 1 158 ? -14.263 -3.290 22.484 1.00 92.38 158 LEU A N 1
ATOM 1298 C CA . LEU A 1 158 ? -14.182 -2.606 21.201 1.00 92.38 158 LEU A CA 1
ATOM 1299 C C . LEU A 1 158 ? -12.934 -3.026 20.415 1.00 92.38 158 LEU A C 1
ATOM 1301 O O . LEU A 1 158 ? -13.053 -3.359 19.238 1.00 92.38 158 LEU A O 1
ATOM 1305 N N . LYS A 1 159 ? -11.760 -3.110 21.061 1.00 89.88 159 LYS A N 1
ATOM 1306 C CA . LYS A 1 159 ? -10.541 -3.664 20.449 1.00 89.88 159 LYS A CA 1
ATOM 1307 C C . LYS A 1 159 ? -10.792 -5.065 19.917 1.00 89.88 159 LYS A C 1
ATOM 1309 O O . LYS A 1 159 ? -10.419 -5.339 18.787 1.00 89.88 159 LYS A O 1
ATOM 1314 N N . TYR A 1 160 ? -11.429 -5.934 20.696 1.00 87.56 160 TYR A N 1
ATOM 1315 C CA . TYR A 1 160 ? -11.711 -7.306 20.287 1.00 87.56 160 TYR A CA 1
ATOM 1316 C C . TYR A 1 160 ? -12.639 -7.378 19.065 1.00 87.56 160 TYR A C 1
ATOM 1318 O O . TYR A 1 160 ? -12.319 -8.063 18.093 1.00 87.56 160 TYR A O 1
ATOM 1326 N N . LEU A 1 161 ? -13.741 -6.623 19.063 1.00 89.25 161 LEU A N 1
ATOM 1327 C CA . LEU A 1 161 ? -14.661 -6.559 17.924 1.00 89.25 161 LEU A CA 1
ATOM 1328 C C . LEU A 1 161 ? -13.97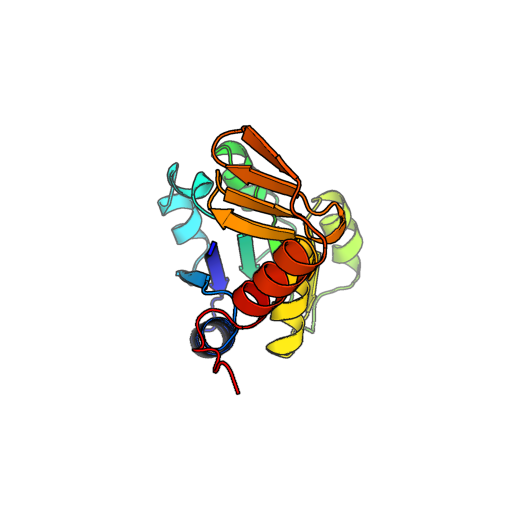0 -6.022 16.674 1.00 89.25 161 LEU A C 1
ATOM 1330 O O . LEU A 1 161 ? -14.049 -6.619 15.599 1.00 89.25 161 LEU A O 1
ATOM 1334 N N . LEU A 1 162 ? -13.242 -4.915 16.822 1.00 85.69 162 LEU A N 1
ATOM 1335 C CA . LEU A 1 162 ? -12.500 -4.327 15.722 1.00 85.69 162 LEU A CA 1
ATOM 1336 C C . LEU A 1 162 ? -11.477 -5.332 15.215 1.00 85.69 162 LEU A C 1
ATOM 1338 O O . LEU A 1 162 ? -11.483 -5.589 14.012 1.00 85.69 162 LEU A O 1
ATOM 1342 N N . ALA A 1 163 ? -10.712 -5.963 16.118 1.00 80.62 163 ALA A N 1
ATOM 1343 C CA . ALA A 1 163 ? -9.704 -6.997 15.869 1.00 80.62 163 ALA A CA 1
ATOM 1344 C C . ALA A 1 163 ? -10.212 -8.201 15.057 1.00 80.62 163 ALA A C 1
ATOM 1346 O O . ALA A 1 163 ? -9.417 -8.883 14.408 1.00 80.62 163 ALA A O 1
ATOM 1347 N N . LYS A 1 164 ? -11.520 -8.467 15.085 1.00 78.81 164 LYS A N 1
ATOM 1348 C CA . LYS A 1 164 ? -12.155 -9.582 14.372 1.00 78.81 164 LYS A CA 1
ATOM 1349 C C . LYS A 1 164 ? -12.963 -9.153 13.146 1.00 78.81 164 LYS A C 1
ATOM 1351 O O . LYS A 1 164 ? -13.164 -9.981 12.260 1.00 78.81 164 LYS A O 1
ATOM 1356 N N . SER A 1 165 ? -13.340 -7.878 13.029 1.00 74.69 165 SER A N 1
ATOM 1357 C CA . SER A 1 165 ? -14.051 -7.327 11.865 1.00 74.69 165 SER A CA 1
ATOM 1358 C C . SER A 1 165 ? -13.365 -7.699 10.543 1.00 74.69 165 SER A C 1
ATOM 1360 O O . SER A 1 165 ? -12.149 -7.555 10.476 1.00 74.69 165 SER A O 1
ATOM 1362 N N . PRO A 1 166 ? -14.081 -8.162 9.499 1.00 71.81 166 PRO A N 1
ATOM 1363 C CA . PRO A 1 166 ? -15.543 -8.169 9.372 1.00 71.81 166 PRO A CA 1
ATOM 1364 C C . PRO A 1 166 ? -16.226 -9.453 9.880 1.00 71.81 166 PRO A C 1
ATOM 1366 O O . PRO A 1 166 ? -17.398 -9.673 9.587 1.00 71.81 166 PRO A O 1
ATOM 1369 N N . HIS A 1 167 ? -15.514 -10.330 10.589 1.00 77.56 167 HIS A N 1
ATOM 1370 C CA . HIS A 1 167 ? -16.054 -11.618 11.021 1.00 77.56 167 HIS A CA 1
ATOM 1371 C C . HIS A 1 167 ? -17.022 -11.464 12.197 1.00 77.56 167 HIS A C 1
ATOM 1373 O O . HIS A 1 167 ? -16.863 -10.583 13.044 1.00 77.56 167 HIS A O 1
ATOM 1379 N N . VAL A 1 168 ? -18.009 -12.362 12.253 1.00 83.38 168 VAL A N 1
ATOM 1380 C CA . VAL A 1 168 ? -18.940 -12.472 13.380 1.00 83.38 168 VAL A CA 1
ATOM 1381 C C . VAL A 1 168 ? -18.184 -12.946 14.619 1.00 83.38 168 VAL A C 1
ATOM 1383 O O . VAL A 1 168 ? -17.317 -13.815 14.539 1.00 83.38 168 VAL A O 1
ATOM 1386 N N . VAL A 1 169 ? -18.538 -12.371 15.764 1.00 86.19 169 VAL A N 1
ATOM 1387 C CA . VAL A 1 169 ? -18.001 -12.715 17.078 1.00 86.19 169 VAL A CA 1
ATOM 1388 C C . VAL A 1 169 ? -19.138 -13.299 17.914 1.00 86.19 169 VAL A C 1
ATOM 1390 O O . VAL A 1 169 ? -20.158 -12.634 18.100 1.00 86.19 169 VAL A O 1
ATOM 1393 N N . SER A 1 170 ? -18.990 -14.542 18.380 1.00 87.94 170 SER A N 1
ATOM 1394 C CA . SER A 1 170 ? -19.930 -15.171 19.313 1.00 87.94 170 SER A CA 1
ATOM 1395 C C . SER A 1 170 ? -19.777 -14.594 20.720 1.00 87.94 170 SER A C 1
ATOM 1397 O O . SER A 1 170 ? -18.723 -14.082 21.087 1.00 87.94 170 SER A O 1
ATOM 1399 N N . PHE A 1 171 ? -20.849 -14.672 21.509 1.00 84.44 171 PHE A N 1
ATOM 1400 C CA . PHE A 1 171 ? -20.800 -14.383 22.946 1.00 84.44 171 PHE A CA 1
ATOM 1401 C C . PHE A 1 171 ? -20.145 -15.521 23.749 1.00 84.44 171 PHE A C 1
ATOM 1403 O O . PHE A 1 171 ? -19.619 -15.274 24.833 1.00 84.44 171 PHE A O 1
ATOM 1410 N N . GLU A 1 172 ? -20.210 -16.743 23.214 1.00 66.81 172 GLU A N 1
ATOM 1411 C CA . GLU A 1 172 ? -19.540 -17.939 23.739 1.00 66.81 172 GLU A CA 1
ATOM 1412 C C . GLU A 1 172 ? -18.031 -17.905 23.496 1.00 66.81 172 GLU A C 1
ATOM 1414 O O . GLU A 1 172 ? -17.634 -17.511 22.368 1.00 66.81 172 GLU A O 1
#